Protein AF-A0A915JUH3-F1 (afdb_monomer_lite)

pLDDT: mean 82.04, std 10.4, range [38.38, 92.5]

Radius of gyration: 24.94 Å; chains: 1; bounding box: 55×30×59 Å

Sequence (67 aa):
MLYSLPPSTPAFVCLFPSRCDLCQQNKPTQQKTQAALKPITITGRFHLVGVDCMGPMTTSAAGNLFI

Organism: Romanomermis culicivorax (NCBI:txid13658)

Secondary structure (DSSP, 8-state):
------TTSHHHHHHHHHH-HHHHHHSPP-SPPPPPPPPPP--STTS----------PPPTTS----

Structure (mmCIF, N/CA/C/O backbone):
data_AF-A0A915JUH3-F1
#
_entry.id   AF-A0A915JUH3-F1
#
loop_
_atom_site.group_PDB
_atom_site.id
_atom_site.type_symbol
_atom_site.label_atom_id
_atom_site.label_alt_id
_atom_site.label_comp_id
_atom_site.label_asym_id
_atom_site.label_entity_id
_atom_site.label_seq_id
_atom_site.pdbx_PDB_ins_code
_atom_site.Cartn_x
_atom_site.Cartn_y
_atom_site.Cartn_z
_atom_site.occupancy
_atom_site.B_iso_or_equiv
_atom_site.auth_seq_id
_atom_site.auth_comp_id
_atom_site.auth_asym_id
_atom_si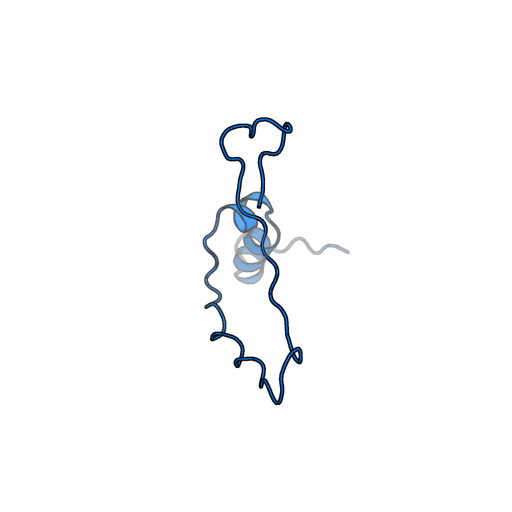te.auth_atom_id
_atom_site.pdbx_PDB_model_num
ATOM 1 N N . MET A 1 1 ? 33.768 -11.894 -20.759 1.00 38.38 1 MET A N 1
ATOM 2 C CA . MET A 1 1 ? 34.177 -10.821 -21.688 1.00 38.38 1 MET A CA 1
ATOM 3 C C . MET A 1 1 ? 33.021 -9.843 -21.836 1.00 38.38 1 MET A C 1
ATOM 5 O O . MET A 1 1 ? 31.988 -10.222 -22.370 1.00 38.38 1 MET A O 1
ATOM 9 N N . LEU A 1 2 ? 33.152 -8.630 -21.296 1.00 45.50 2 LEU A N 1
ATOM 10 C CA . LEU A 1 2 ? 32.227 -7.528 -21.573 1.00 45.50 2 LEU A CA 1
ATOM 11 C C . LEU A 1 2 ? 32.633 -6.935 -22.923 1.00 45.50 2 LEU A C 1
ATOM 13 O O . LEU A 1 2 ? 33.618 -6.210 -23.002 1.00 45.50 2 LEU A O 1
ATOM 17 N N . TYR A 1 3 ? 31.922 -7.284 -23.993 1.00 53.19 3 TYR A N 1
ATOM 18 C CA . TYR A 1 3 ? 32.042 -6.544 -25.244 1.00 53.19 3 TYR A CA 1
ATOM 19 C C . TYR A 1 3 ? 31.426 -5.161 -25.022 1.00 53.19 3 TYR A C 1
ATOM 21 O O . TYR A 1 3 ? 30.211 -5.028 -24.866 1.00 53.19 3 TYR A O 1
ATOM 29 N N . SER A 1 4 ? 32.274 -4.140 -24.957 1.00 62.38 4 SER A N 1
ATOM 30 C CA . SER A 1 4 ? 31.875 -2.736 -24.964 1.00 62.38 4 SER A CA 1
ATOM 31 C C . SER A 1 4 ? 31.225 -2.439 -26.316 1.00 62.38 4 SER A C 1
ATOM 33 O O . SER A 1 4 ? 31.919 -2.263 -27.315 1.00 62.38 4 SER A O 1
ATOM 35 N N . LEU A 1 5 ? 29.892 -2.457 -26.383 1.00 62.97 5 LEU A N 1
ATOM 36 C CA . LEU A 1 5 ? 29.176 -2.045 -27.591 1.00 62.97 5 LEU A CA 1
ATOM 37 C C . LEU A 1 5 ? 29.522 -0.575 -27.905 1.00 62.97 5 LEU A C 1
ATOM 39 O O . LEU A 1 5 ? 29.547 0.241 -26.980 1.00 62.97 5 LEU A O 1
ATOM 43 N N . PRO A 1 6 ? 29.780 -0.214 -29.175 1.00 71.12 6 PRO A N 1
ATOM 44 C CA . PRO A 1 6 ? 30.047 1.167 -29.545 1.00 71.12 6 PRO A CA 1
ATOM 45 C C . PRO A 1 6 ? 28.842 2.062 -29.208 1.00 71.12 6 PRO A C 1
ATOM 47 O O . PRO A 1 6 ? 27.695 1.641 -29.423 1.00 71.12 6 PRO A O 1
ATOM 50 N N . PRO A 1 7 ? 29.079 3.305 -28.747 1.00 66.69 7 PRO A N 1
ATOM 51 C CA . PRO A 1 7 ? 28.039 4.184 -28.211 1.00 66.69 7 PRO A CA 1
ATOM 52 C C . PRO A 1 7 ? 26.964 4.603 -29.228 1.00 66.69 7 PRO A C 1
ATOM 54 O O . PRO A 1 7 ? 25.905 5.083 -28.838 1.00 66.69 7 PRO A O 1
ATOM 57 N N . SER A 1 8 ? 27.210 4.400 -30.525 1.00 72.06 8 SER A N 1
ATOM 58 C CA . SER A 1 8 ? 26.297 4.729 -31.627 1.00 72.06 8 SER A CA 1
ATOM 59 C C . SER A 1 8 ? 25.394 3.573 -32.064 1.00 72.06 8 SER A C 1
ATOM 61 O O . SER A 1 8 ? 24.545 3.754 -32.937 1.00 72.06 8 SER A O 1
ATOM 63 N N . THR A 1 9 ? 25.560 2.374 -31.498 1.00 80.25 9 THR A N 1
ATOM 64 C CA . THR A 1 9 ? 24.712 1.238 -31.874 1.00 80.25 9 THR A CA 1
ATOM 65 C C . THR A 1 9 ? 23.335 1.355 -31.216 1.00 80.25 9 THR A C 1
ATOM 67 O O . THR A 1 9 ? 23.254 1.675 -30.028 1.00 80.25 9 THR A O 1
ATOM 70 N N . PRO A 1 10 ? 22.235 1.038 -31.924 1.00 75.12 10 PRO A N 1
ATOM 71 C CA . PRO A 1 10 ? 20.895 1.067 -31.333 1.00 75.12 10 PRO A CA 1
ATOM 72 C C . PRO A 1 10 ? 20.794 0.148 -30.105 1.00 75.12 10 PRO A C 1
ATOM 74 O O . PRO A 1 10 ? 20.130 0.483 -29.129 1.00 75.12 10 PRO A O 1
ATOM 77 N N . ALA A 1 11 ? 21.542 -0.962 -30.097 1.00 73.62 11 ALA A N 1
ATOM 78 C CA . ALA A 1 11 ? 21.662 -1.841 -28.940 1.00 73.62 11 ALA A CA 1
ATOM 79 C C . ALA A 1 11 ? 22.260 -1.130 -27.709 1.00 73.62 11 ALA A C 1
ATOM 81 O O . ALA A 1 11 ? 21.723 -1.275 -26.616 1.00 73.62 11 ALA A O 1
ATOM 82 N N . PHE A 1 12 ? 23.323 -0.331 -27.865 1.00 76.25 12 PHE A N 1
ATOM 83 C CA . PHE A 1 12 ? 23.900 0.456 -26.768 1.00 76.25 12 PHE A CA 1
ATOM 84 C C . PHE A 1 12 ? 22.938 1.547 -26.283 1.00 76.25 12 PHE A C 1
ATOM 86 O O . PHE A 1 12 ? 22.734 1.694 -25.079 1.00 76.25 12 PHE A O 1
ATOM 93 N N . VAL A 1 13 ? 22.299 2.263 -27.214 1.00 75.88 13 VAL A N 1
ATOM 94 C CA . VAL A 1 13 ? 21.342 3.339 -26.905 1.00 75.88 13 VAL A CA 1
ATOM 95 C C . VAL A 1 13 ? 20.135 2.815 -26.121 1.00 75.88 13 VAL A C 1
ATOM 97 O O . VAL A 1 13 ? 19.639 3.510 -25.241 1.00 75.88 13 VAL A O 1
ATOM 100 N N . CYS A 1 14 ? 19.685 1.581 -26.366 1.00 77.25 14 CYS A N 1
ATOM 101 C CA . CYS A 1 14 ? 18.625 0.952 -25.572 1.00 77.25 14 CYS A CA 1
ATOM 102 C C . CYS A 1 14 ? 19.125 0.385 -24.230 1.00 77.25 14 CYS A C 1
ATOM 104 O O . CYS A 1 14 ? 18.388 0.377 -23.242 1.00 77.25 14 CYS A O 1
ATOM 106 N N . LEU A 1 15 ? 20.365 -0.109 -24.182 1.00 79.81 15 LEU A N 1
ATOM 107 C CA . LEU A 1 15 ? 20.906 -0.855 -23.042 1.00 79.81 15 LEU A CA 1
ATOM 108 C C . LEU A 1 15 ? 21.524 0.044 -21.963 1.00 79.81 15 LEU A C 1
ATOM 110 O O . LEU A 1 15 ? 21.536 -0.312 -20.787 1.00 79.81 15 LEU A O 1
ATOM 114 N N . PHE A 1 16 ? 22.008 1.227 -22.335 1.00 82.00 16 PHE A N 1
ATOM 115 C CA . PHE A 1 16 ? 22.549 2.191 -21.382 1.00 82.00 16 PHE A CA 1
ATOM 116 C C . PHE A 1 16 ? 21.460 2.773 -20.455 1.00 82.00 16 PHE A C 1
ATOM 118 O O . PHE A 1 16 ? 21.604 2.656 -19.235 1.00 82.00 16 PHE A O 1
ATOM 125 N N . PRO A 1 17 ? 20.318 3.291 -20.955 1.00 82.12 17 PRO A N 1
ATOM 126 C CA . PRO A 1 17 ? 19.237 3.760 -20.092 1.00 82.12 17 PRO A CA 1
ATOM 127 C C . PRO A 1 17 ? 18.614 2.634 -19.268 1.00 82.12 17 PRO A C 1
ATOM 129 O O . PRO A 1 17 ? 18.157 2.892 -18.157 1.00 82.12 17 PRO A O 1
ATOM 132 N N . SER A 1 18 ? 18.598 1.391 -19.776 1.00 8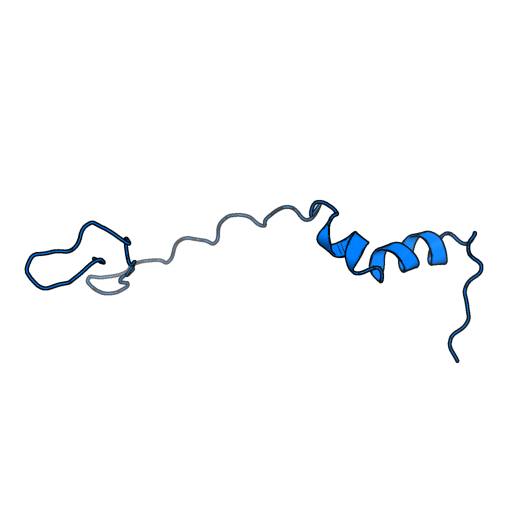0.69 18 SER A N 1
ATOM 133 C CA . SER A 1 18 ? 18.043 0.241 -19.050 1.00 80.69 18 SER A CA 1
ATOM 134 C C . SER A 1 18 ? 18.860 -0.154 -17.814 1.00 80.69 18 SER A C 1
ATOM 136 O O . SER A 1 18 ? 18.283 -0.687 -16.872 1.00 80.69 18 SER A O 1
ATOM 138 N N . ARG A 1 19 ? 20.161 0.168 -17.787 1.00 84.44 19 ARG A N 1
ATOM 139 C CA . ARG A 1 19 ? 21.091 -0.108 -16.674 1.00 84.44 19 ARG A CA 1
ATOM 140 C C . ARG A 1 19 ? 21.440 1.110 -15.812 1.00 84.44 19 ARG A C 1
ATOM 142 O O . ARG A 1 19 ? 22.154 0.970 -14.830 1.00 84.44 19 ARG A O 1
ATOM 149 N N . CYS A 1 20 ? 20.990 2.299 -16.194 1.00 87.56 20 CYS A N 1
ATOM 150 C CA . CYS A 1 20 ? 21.231 3.537 -15.458 1.00 87.56 20 CYS A CA 1
ATOM 151 C C . CYS A 1 20 ? 20.222 3.682 -14.305 1.00 87.56 20 CYS A C 1
ATOM 153 O O . CYS A 1 20 ? 19.051 3.970 -14.558 1.00 87.56 20 CYS A O 1
ATOM 155 N N . ASP A 1 21 ? 20.665 3.550 -13.052 1.00 89.88 21 ASP A N 1
ATOM 156 C CA . ASP A 1 21 ? 19.787 3.625 -11.868 1.00 89.88 21 ASP A CA 1
ATOM 157 C C . ASP A 1 21 ? 19.047 4.963 -11.764 1.00 89.88 21 ASP A C 1
ATOM 159 O O . ASP A 1 21 ? 17.828 4.995 -11.593 1.00 89.88 21 ASP A O 1
ATOM 163 N N . LEU A 1 22 ? 19.759 6.075 -11.975 1.00 90.81 22 LEU A N 1
ATOM 164 C CA . LEU A 1 22 ? 19.164 7.417 -11.999 1.00 90.81 22 LEU A CA 1
ATOM 165 C C . LEU A 1 22 ? 18.081 7.544 -13.080 1.00 90.81 22 LEU A C 1
ATOM 167 O O . LEU A 1 22 ? 17.067 8.208 -12.883 1.00 90.81 22 LEU A O 1
ATOM 171 N N . CYS A 1 23 ? 18.277 6.895 -14.225 1.00 88.50 23 CYS A N 1
ATOM 172 C CA . CYS A 1 23 ? 17.338 6.930 -15.338 1.00 88.50 23 CYS A CA 1
ATOM 173 C C . CYS A 1 23 ? 16.112 6.050 -15.062 1.00 88.50 23 CYS A C 1
ATOM 175 O O . CYS A 1 23 ? 15.001 6.415 -15.438 1.00 88.50 23 CYS A O 1
ATOM 177 N N . GLN A 1 24 ? 16.294 4.895 -14.411 1.00 88.06 24 GLN A N 1
ATOM 178 C CA . GLN A 1 24 ? 15.193 4.012 -14.021 1.00 88.06 24 GLN A CA 1
ATOM 179 C C . GLN A 1 24 ? 14.308 4.634 -12.939 1.00 88.06 24 GLN A C 1
ATOM 181 O O . GLN A 1 24 ? 13.097 4.459 -13.000 1.00 88.06 24 GLN A O 1
ATOM 186 N N . GLN A 1 25 ? 14.898 5.371 -11.995 1.00 87.69 25 GLN A N 1
ATOM 187 C CA . GLN A 1 25 ? 14.165 6.017 -10.903 1.00 87.69 25 GLN A CA 1
ATOM 188 C C . GLN A 1 25 ? 13.361 7.236 -11.365 1.00 87.69 25 GLN A C 1
ATOM 190 O O . GLN A 1 25 ? 12.230 7.424 -10.930 1.00 87.69 25 GLN A O 1
ATOM 195 N N . ASN A 1 26 ? 13.934 8.064 -12.244 1.00 89.38 26 ASN A N 1
ATOM 196 C CA . ASN A 1 26 ? 13.329 9.346 -12.617 1.00 89.38 26 ASN A CA 1
ATOM 197 C C . ASN A 1 26 ? 12.364 9.262 -13.806 1.00 89.38 26 ASN A C 1
ATOM 199 O O . ASN A 1 26 ? 11.579 10.187 -14.023 1.00 89.38 26 ASN A O 1
ATOM 203 N N . LYS A 1 27 ? 12.423 8.200 -14.620 1.00 87.75 27 LYS A N 1
ATOM 204 C CA . LYS A 1 27 ? 11.517 8.072 -15.767 1.00 87.75 27 LYS A CA 1
ATOM 205 C C . LYS A 1 27 ? 10.119 7.634 -15.304 1.00 87.75 27 LYS A C 1
ATOM 207 O O . LYS A 1 27 ? 10.005 6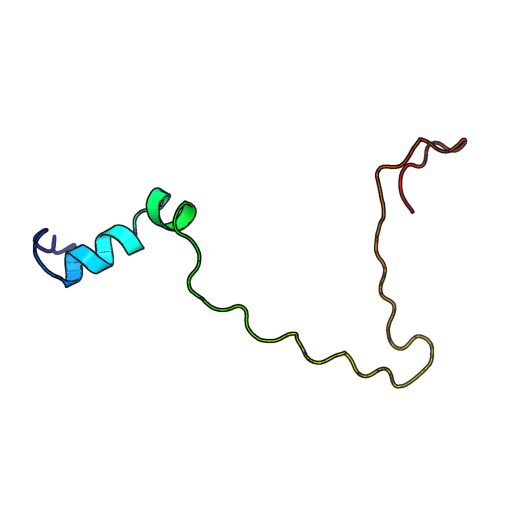.753 -14.452 1.00 87.75 27 LYS A O 1
ATOM 212 N N . PRO A 1 28 ? 9.044 8.163 -15.905 1.00 86.12 28 PRO A N 1
ATOM 213 C CA . PRO A 1 28 ? 7.701 7.681 -15.624 1.00 86.12 28 PRO A CA 1
ATOM 214 C C . PRO A 1 28 ? 7.524 6.244 -16.130 1.00 86.12 28 PRO A C 1
ATOM 216 O O . PRO A 1 28 ? 7.933 5.895 -17.243 1.00 86.12 28 PRO A O 1
ATOM 219 N N . THR A 1 29 ? 6.876 5.408 -15.323 1.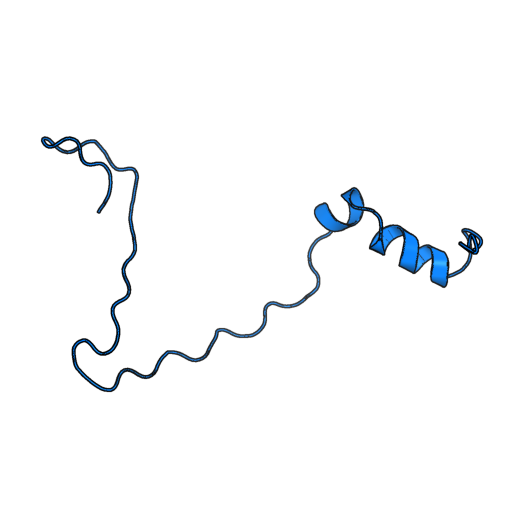00 84.50 29 THR A N 1
ATOM 220 C CA . THR A 1 29 ? 6.497 4.051 -15.719 1.00 84.50 29 THR A CA 1
ATOM 221 C C . THR A 1 29 ? 5.492 4.110 -16.868 1.00 84.50 29 THR A C 1
ATOM 223 O O . THR A 1 29 ? 4.398 4.646 -16.722 1.00 84.50 29 THR A O 1
ATOM 226 N N . GLN A 1 30 ? 5.849 3.536 -18.020 1.00 83.56 30 GLN A N 1
ATOM 227 C CA . GLN A 1 30 ? 4.935 3.402 -19.166 1.00 83.56 30 GLN A CA 1
ATOM 228 C C . GLN A 1 30 ? 4.084 2.127 -19.108 1.00 83.56 30 GLN A C 1
ATOM 230 O O . GLN A 1 30 ? 3.158 1.955 -19.903 1.00 83.56 30 GLN A O 1
ATOM 235 N N . GLN A 1 31 ? 4.392 1.217 -18.181 1.00 84.38 31 GLN A N 1
ATOM 236 C CA . GLN A 1 31 ? 3.586 0.027 -17.966 1.00 84.38 31 GLN A CA 1
ATOM 237 C C . GLN A 1 31 ? 2.224 0.447 -17.416 1.00 84.38 31 GLN A C 1
ATOM 239 O O . GLN A 1 31 ? 2.122 0.998 -16.322 1.00 84.38 31 GLN A O 1
ATOM 244 N N . LYS A 1 32 ? 1.170 0.180 -18.189 1.00 82.56 32 LYS A N 1
ATOM 245 C CA . LYS A 1 32 ? -0.201 0.400 -17.734 1.00 82.56 32 LYS A CA 1
ATOM 246 C C . LYS A 1 32 ? -0.470 -0.497 -16.531 1.00 82.56 32 LYS A C 1
ATOM 248 O O . LYS A 1 32 ? -0.204 -1.700 -16.591 1.00 82.56 32 LYS A O 1
ATOM 253 N N . THR A 1 33 ? -1.022 0.084 -15.471 1.00 82.25 33 THR A N 1
ATOM 254 C CA . THR A 1 33 ? -1.553 -0.677 -14.342 1.00 82.25 33 THR A CA 1
ATOM 255 C C . THR A 1 33 ? -2.548 -1.699 -14.881 1.00 82.25 33 THR A C 1
ATOM 257 O O . THR A 1 33 ? -3.458 -1.350 -15.638 1.00 82.25 33 THR A O 1
ATOM 260 N N . GLN A 1 34 ? -2.338 -2.972 -14.549 1.00 82.19 34 GLN A N 1
ATOM 261 C CA . GLN A 1 34 ? -3.298 -4.016 -14.893 1.00 82.19 34 GLN A CA 1
ATOM 262 C C . GLN A 1 34 ? -4.630 -3.729 -14.187 1.00 82.19 34 GLN A C 1
ATOM 264 O O . GLN A 1 34 ? -4.659 -3.064 -13.151 1.00 82.19 34 GLN A O 1
ATOM 269 N N . ALA A 1 35 ? -5.736 -4.179 -14.783 1.00 80.19 35 ALA A N 1
ATOM 270 C CA . ALA A 1 35 ? -7.074 -3.913 -14.264 1.00 80.19 35 ALA A CA 1
ATOM 271 C C . ALA A 1 35 ? -7.216 -4.348 -12.796 1.00 80.19 35 ALA A C 1
ATOM 273 O O . ALA A 1 35 ? -6.525 -5.262 -12.341 1.00 80.19 35 ALA A O 1
ATOM 274 N N . ALA A 1 36 ? -8.136 -3.697 -12.077 1.00 79.12 36 ALA A N 1
ATOM 275 C CA . ALA A 1 36 ? -8.441 -4.030 -10.693 1.00 79.12 36 ALA A CA 1
ATOM 276 C C . ALA A 1 36 ? -8.668 -5.543 -10.541 1.00 79.12 36 ALA A C 1
ATOM 278 O O . ALA A 1 36 ? -9.391 -6.159 -11.331 1.00 79.12 36 ALA A O 1
ATOM 279 N N . LEU A 1 37 ? -8.017 -6.134 -9.535 1.00 80.50 37 LEU A N 1
ATOM 280 C CA . LEU A 1 37 ? -8.186 -7.544 -9.200 1.00 80.50 37 LEU A CA 1
ATOM 281 C C . LEU A 1 37 ? -9.676 -7.841 -8.986 1.00 80.50 37 LEU A C 1
ATOM 283 O O . LEU A 1 37 ? -10.416 -7.007 -8.458 1.00 80.50 37 LEU A O 1
ATOM 287 N N . LYS A 1 38 ? -10.122 -9.030 -9.415 1.00 80.12 38 LYS A N 1
ATOM 288 C CA . LYS A 1 38 ? -11.512 -9.449 -9.206 1.00 80.12 38 LYS A CA 1
ATOM 289 C C . LYS A 1 38 ? -11.839 -9.387 -7.706 1.00 80.12 38 LYS A C 1
ATOM 291 O O . LYS A 1 38 ? -11.017 -9.843 -6.908 1.00 80.12 38 LYS A O 1
ATOM 296 N N . PRO A 1 39 ? -13.021 -8.876 -7.320 1.00 77.38 39 PRO A N 1
ATOM 297 C CA . PRO A 1 39 ? -13.440 -8.881 -5.927 1.00 77.38 39 PRO A CA 1
ATOM 298 C C . PRO A 1 39 ? -13.427 -10.300 -5.351 1.00 77.38 39 PRO A C 1
ATOM 300 O O . PRO A 1 39 ? -13.790 -11.264 -6.031 1.00 77.38 39 PRO A O 1
ATOM 303 N N . ILE A 1 40 ? -13.037 -10.425 -4.084 1.00 80.69 40 ILE A N 1
ATOM 304 C CA . ILE A 1 40 ? -13.114 -11.689 -3.347 1.00 80.69 40 ILE A CA 1
ATOM 305 C C . ILE A 1 40 ? -14.595 -12.064 -3.195 1.00 80.69 40 ILE A C 1
ATOM 307 O O . ILE A 1 40 ? -15.415 -11.236 -2.802 1.00 80.69 40 ILE A O 1
ATOM 311 N N . THR A 1 41 ? -14.955 -13.310 -3.512 1.00 83.94 41 THR A N 1
ATOM 312 C CA . THR A 1 41 ? -16.334 -13.796 -3.338 1.00 83.94 41 THR A CA 1
ATOM 313 C C . THR A 1 41 ? -16.589 -14.107 -1.863 1.00 83.94 41 THR A C 1
ATOM 315 O O . THR A 1 41 ? -15.897 -14.939 -1.282 1.00 83.94 41 THR A O 1
ATOM 318 N N . 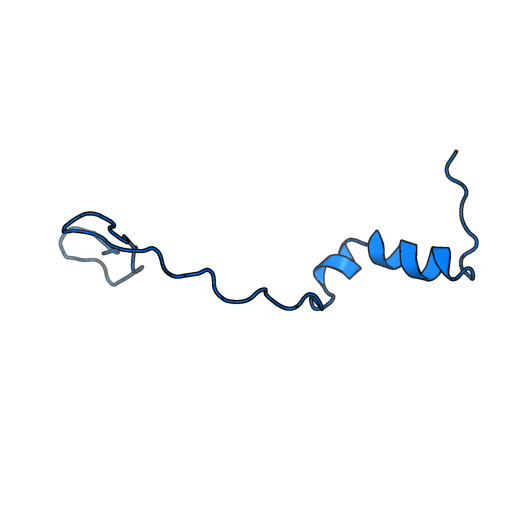ILE A 1 42 ? -17.579 -13.451 -1.250 1.00 85.94 42 ILE A N 1
ATOM 319 C CA . ILE A 1 42 ? -17.953 -13.658 0.157 1.00 85.94 42 ILE A CA 1
ATOM 320 C C . ILE A 1 42 ? -19.175 -14.583 0.224 1.00 85.94 42 ILE A C 1
ATOM 322 O O . ILE A 1 42 ? -20.245 -14.216 -0.250 1.00 85.94 42 ILE A O 1
ATOM 326 N N . THR A 1 43 ? -19.023 -15.784 0.790 1.00 88.62 43 THR A N 1
ATOM 327 C CA . THR A 1 43 ? -20.060 -16.840 0.782 1.00 88.62 43 THR A CA 1
ATOM 328 C C . THR A 1 43 ? -20.831 -16.967 2.099 1.00 88.62 43 THR A C 1
ATOM 330 O O . THR A 1 43 ? -21.829 -17.681 2.159 1.00 88.62 43 THR A O 1
ATOM 333 N N . GLY A 1 44 ? -20.408 -16.270 3.158 1.00 88.62 44 GLY A N 1
ATOM 334 C CA . GLY A 1 44 ? -21.038 -16.355 4.474 1.00 88.62 44 GLY A CA 1
ATOM 335 C C . GLY A 1 44 ? -20.552 -15.287 5.452 1.00 88.62 44 GLY A C 1
ATOM 336 O O . GLY A 1 44 ? -19.635 -14.515 5.163 1.00 88.62 44 GLY A O 1
ATOM 337 N N . ARG A 1 45 ? -21.179 -15.238 6.633 1.00 85.50 45 ARG A N 1
ATOM 338 C CA . ARG A 1 45 ? -20.747 -14.347 7.723 1.00 85.50 45 ARG A CA 1
ATOM 339 C C . ARG A 1 45 ? -19.332 -14.718 8.168 1.00 85.50 45 ARG A C 1
ATOM 341 O O . ARG A 1 45 ? -19.011 -15.897 8.249 1.00 85.50 45 ARG A O 1
ATOM 348 N N . PHE A 1 46 ? -18.515 -13.704 8.456 1.00 85.00 46 PHE A N 1
ATOM 349 C CA . PHE A 1 46 ? -17.108 -13.848 8.868 1.00 85.00 46 PHE A CA 1
ATOM 350 C C . PHE A 1 46 ? -16.185 -14.528 7.841 1.00 85.00 46 PHE A C 1
ATOM 352 O O . PHE A 1 46 ? -15.062 -14.885 8.175 1.00 85.00 46 PHE A O 1
ATOM 359 N N . HIS A 1 47 ? -16.617 -14.685 6.586 1.00 85.12 47 HIS A N 1
ATOM 360 C CA . HIS A 1 47 ? -15.798 -15.305 5.539 1.00 85.12 47 HIS A CA 1
ATOM 361 C C . HIS A 1 47 ? -14.586 -14.443 5.133 1.00 85.12 47 HIS A C 1
ATOM 363 O O . HIS A 1 47 ? -13.579 -14.971 4.674 1.00 85.12 47 HIS A O 1
ATOM 369 N N . LEU A 1 48 ? -14.668 -13.122 5.319 1.00 84.56 48 LEU A N 1
ATOM 370 C CA . LEU A 1 48 ? -13.562 -12.188 5.125 1.00 84.56 48 LEU A CA 1
ATOM 371 C C . LEU A 1 48 ? -13.737 -10.984 6.059 1.00 84.56 48 LEU A C 1
ATOM 373 O O . LEU A 1 48 ? -14.848 -10.467 6.186 1.00 84.56 48 LEU A O 1
ATOM 377 N N . VAL A 1 49 ? -12.645 -10.520 6.669 1.00 82.12 49 VAL A N 1
ATOM 378 C CA . VAL A 1 49 ? -12.596 -9.269 7.437 1.00 82.12 49 VAL A CA 1
ATOM 379 C C . VAL A 1 49 ? -11.431 -8.437 6.914 1.00 82.12 49 VAL A C 1
ATOM 381 O O . VAL A 1 49 ? -10.291 -8.895 6.922 1.00 82.12 49 VAL A O 1
ATOM 384 N N . GLY A 1 50 ? -11.726 -7.230 6.433 1.00 84.31 50 GLY A N 1
ATOM 385 C CA . GLY A 1 50 ? -10.711 -6.215 6.172 1.00 84.31 50 GLY A CA 1
ATOM 386 C C . GLY A 1 50 ? -10.484 -5.411 7.445 1.00 84.31 50 GLY A C 1
ATOM 387 O O . GLY A 1 50 ? -11.446 -4.893 8.008 1.00 84.31 50 GLY A O 1
ATOM 388 N N . VAL A 1 51 ? -9.238 -5.339 7.900 1.00 91.06 51 VAL A N 1
ATOM 389 C CA . VAL A 1 51 ? -8.828 -4.495 9.025 1.00 91.06 51 VAL A CA 1
ATOM 390 C C . VAL A 1 51 ? -7.878 -3.451 8.469 1.00 91.06 51 VAL A C 1
ATOM 392 O O . VAL A 1 51 ? -6.955 -3.796 7.733 1.00 91.06 51 VAL A O 1
ATOM 395 N N . ASP A 1 52 ? -8.132 -2.196 8.803 1.00 92.00 52 ASP A N 1
ATOM 396 C CA . ASP A 1 52 ? -7.276 -1.070 8.463 1.00 92.00 52 ASP A CA 1
ATOM 397 C C . ASP A 1 52 ? -7.030 -0.250 9.728 1.00 92.00 52 ASP A C 1
ATOM 399 O O . ASP A 1 52 ? -7.848 -0.289 10.647 1.00 92.00 52 ASP A O 1
ATOM 403 N N . CYS A 1 53 ? -5.906 0.459 9.767 1.00 92.50 53 CYS A N 1
ATOM 404 C CA . CYS A 1 53 ? -5.547 1.333 10.874 1.00 92.50 53 CYS A CA 1
ATOM 405 C C . CYS A 1 53 ? -5.594 2.779 10.395 1.00 92.50 53 CYS A C 1
ATOM 407 O O . CYS A 1 53 ? -4.871 3.161 9.473 1.00 92.50 53 CYS A O 1
ATOM 409 N N . MET A 1 54 ? -6.375 3.616 11.067 1.00 92.38 54 MET A N 1
ATOM 410 C CA . MET A 1 54 ? -6.453 5.039 10.758 1.00 92.38 54 MET A CA 1
ATOM 411 C C . MET A 1 54 ? -5.667 5.861 11.786 1.00 92.38 54 MET A C 1
ATOM 413 O O . MET A 1 54 ? -5.857 5.710 12.991 1.00 92.38 54 MET A O 1
ATOM 417 N N . GLY A 1 55 ? -4.799 6.768 11.324 1.00 91.19 55 GLY A N 1
ATOM 418 C CA . GLY A 1 55 ? -4.112 7.734 12.188 1.00 91.19 55 GLY A CA 1
ATOM 419 C C . GLY A 1 55 ? -2.793 8.270 11.615 1.00 91.19 55 GLY A C 1
ATOM 420 O O . GLY A 1 55 ? -2.455 7.972 10.467 1.00 91.19 55 GLY A O 1
ATOM 421 N N . PRO A 1 56 ? -2.034 9.059 12.398 1.00 88.12 56 PRO A N 1
ATOM 422 C CA . PRO A 1 56 ? -2.272 9.400 13.805 1.00 88.12 56 PRO A CA 1
ATOM 423 C C . PRO A 1 56 ? -3.383 10.445 13.996 1.00 88.12 56 PRO A C 1
ATOM 425 O O . PRO A 1 56 ? -3.481 11.420 13.253 1.0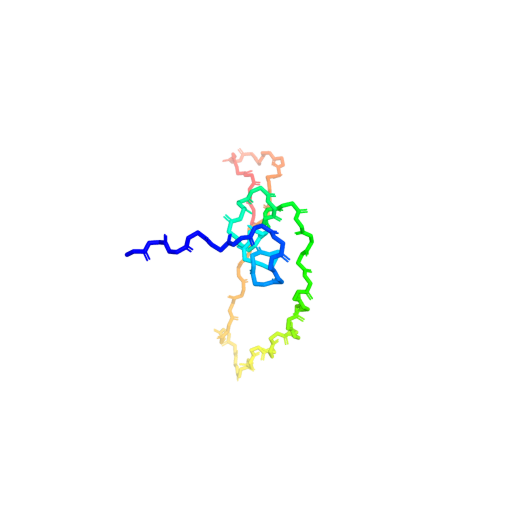0 88.12 56 PRO A O 1
ATOM 428 N N . MET A 1 57 ? -4.211 10.250 15.018 1.00 88.00 57 MET A N 1
ATOM 429 C CA . MET A 1 57 ? -5.234 11.192 15.479 1.00 88.00 57 MET A CA 1
ATOM 430 C C . MET A 1 57 ? -4.760 11.943 16.731 1.00 88.00 57 MET A C 1
ATOM 432 O O . MET A 1 57 ? -3.659 11.722 17.222 1.00 88.00 57 MET A O 1
ATOM 436 N N . THR A 1 58 ? -5.580 12.846 17.268 1.00 90.38 58 THR A N 1
ATOM 437 C CA . THR A 1 58 ? -5.316 13.468 18.574 1.00 90.38 58 THR A CA 1
ATOM 438 C C . THR A 1 58 ? -5.313 12.423 19.687 1.00 90.38 58 THR A C 1
ATOM 440 O O . THR A 1 58 ? -6.178 11.547 19.705 1.00 90.38 58 THR A O 1
ATOM 443 N N . THR A 1 59 ? -4.386 12.550 20.638 1.00 91.38 59 THR A N 1
ATOM 444 C CA . THR A 1 59 ? -4.230 11.617 21.759 1.00 91.38 59 THR A CA 1
ATOM 445 C C . THR A 1 59 ? -5.522 11.484 22.555 1.00 91.38 59 THR A C 1
ATOM 447 O O . THR A 1 59 ? -6.049 12.470 23.072 1.00 91.38 59 THR A O 1
ATOM 450 N N . SER A 1 60 ? -6.029 10.258 22.676 1.00 88.75 60 SER A N 1
ATOM 451 C CA . SER A 1 60 ? -7.148 9.974 23.571 1.00 88.75 60 SER A CA 1
ATOM 452 C C . SER A 1 60 ? -6.725 10.119 25.036 1.00 88.75 60 SER A C 1
ATOM 454 O O . SER A 1 60 ? -5.539 10.105 25.363 1.00 88.75 60 SER A O 1
ATOM 456 N N . ALA A 1 61 ? -7.693 10.183 25.952 1.00 86.94 61 ALA A N 1
ATOM 457 C CA . ALA A 1 61 ? -7.413 10.213 27.392 1.00 86.94 61 ALA A CA 1
ATOM 458 C C . ALA A 1 61 ? -6.593 8.997 27.884 1.00 86.94 61 ALA A C 1
ATOM 460 O O . ALA A 1 61 ? -5.923 9.084 28.907 1.00 86.94 61 ALA A O 1
ATOM 461 N N . ALA A 1 62 ? -6.627 7.882 27.143 1.00 89.75 62 ALA A N 1
ATOM 462 C CA . ALA A 1 62 ? -5.855 6.671 27.422 1.00 89.75 62 ALA A CA 1
ATOM 463 C C . ALA A 1 62 ? -4.495 6.621 26.695 1.00 89.75 62 ALA A C 1
ATOM 465 O O . ALA A 1 62 ? -3.788 5.625 26.805 1.00 89.75 62 ALA A O 1
ATOM 466 N N . GLY A 1 63 ? -4.127 7.658 25.935 1.00 89.81 63 GLY A N 1
ATOM 467 C CA . GLY A 1 63 ? -2.857 7.715 25.207 1.00 89.81 63 GLY A CA 1
ATOM 468 C C . GLY A 1 63 ? -2.880 7.128 23.790 1.00 89.81 63 GLY A C 1
ATOM 469 O O . GLY A 1 63 ? -1.838 7.095 23.144 1.00 89.81 63 GLY A O 1
ATOM 470 N N . ASN A 1 64 ? -4.033 6.680 23.279 1.00 90.44 64 ASN A N 1
ATOM 471 C CA . ASN A 1 64 ? -4.126 6.064 21.947 1.00 90.44 64 ASN A CA 1
ATOM 472 C C . ASN A 1 64 ? -4.263 7.113 20.833 1.00 90.44 64 ASN A C 1
ATOM 474 O O . ASN A 1 64 ? -4.947 8.122 21.009 1.00 90.44 64 ASN A O 1
ATOM 478 N N . LEU A 1 65 ? -3.647 6.832 19.680 1.00 91.44 65 LEU A N 1
ATOM 479 C CA . LEU A 1 65 ? -3.603 7.713 18.500 1.00 91.44 65 LEU A CA 1
ATOM 480 C C . LEU A 1 65 ? -4.173 7.062 17.229 1.00 91.44 65 LEU A C 1
ATOM 482 O O . LEU A 1 65 ? -4.216 7.711 16.188 1.00 91.44 65 LEU A O 1
ATOM 486 N N . PHE A 1 66 ? -4.570 5.792 17.294 1.00 91.56 66 PHE A N 1
ATOM 487 C CA . PHE A 1 66 ? -4.985 4.997 16.139 1.00 91.56 66 PHE A CA 1
ATOM 488 C C . PHE A 1 66 ? -6.266 4.226 16.461 1.00 91.56 66 PHE A C 1
ATOM 490 O O . PHE A 1 66 ? -6.510 3.910 17.632 1.00 91.56 66 PHE A O 1
ATOM 497 N N . ILE A 1 67 ? -7.061 3.945 15.429 1.00 84.12 67 ILE A N 1
ATOM 498 C CA . ILE A 1 67 ? -8.284 3.126 15.470 1.00 84.12 67 ILE A CA 1
ATOM 499 C C . ILE A 1 67 ? -8.194 2.080 14.367 1.00 84.12 67 ILE A C 1
ATOM 501 O O . ILE A 1 67 ? -7.714 2.456 13.271 1.00 84.12 67 ILE A O 1
#

Foldseek 3Di:
DPDPDPCPDPVNVVVVLVPDPVSVVPDDDPDDDDDDDDDDDDDDPPSDDDDDKDDQCPQDPVRDRID